Protein AF-A0A0Q4RN86-F1 (afdb_monomer_lite)

Radius of gyration: 19.54 Å; chains: 1; bounding box: 52×30×56 Å

Secondary structure (DSSP, 8-state):
--TT----------TT-BHHHHHHHTSSEEE-GGG-EEEETTEEPBTTEEEEEEETTEEE-GGGGGSBPPTT--EEEEEEE---S---THHHHHHHGGGS--

pLDDT: mean 82.55, std 17.17, range [42.81, 96.62]

Sequence (102 aa):
MFPNVTQAYRVIHRIGMTIYQALWETGVVRFGFNGQITSISGIPIGGNISYLLRLNGRVIPSTLLSFPLQRNDAVALELIYSPSGRQSDEDLADISDVTQQS

Structure (mmCIF, N/CA/C/O backbone):
data_AF-A0A0Q4RN86-F1
#
_entry.id   AF-A0A0Q4RN86-F1
#
loop_
_atom_site.group_PDB
_atom_site.id
_atom_site.type_symbol
_atom_site.label_atom_id
_atom_site.label_alt_id
_atom_site.label_comp_id
_atom_site.label_asym_id
_atom_site.label_entity_id
_atom_site.label_seq_id
_atom_site.pdbx_PDB_ins_code
_atom_site.Cartn_x
_atom_site.Cartn_y
_atom_site.Cartn_z
_atom_site.occupancy
_atom_site.B_iso_or_equiv
_atom_site.auth_seq_id
_atom_site.auth_comp_id
_atom_site.auth_asym_id
_atom_site.auth_atom_id
_atom_site.pdbx_PDB_model_num
ATOM 1 N N . MET A 1 1 ? 0.248 -0.854 19.070 1.00 46.03 1 MET A N 1
ATOM 2 C CA . MET A 1 1 ? 1.053 -1.803 18.268 1.00 46.03 1 MET A CA 1
ATOM 3 C C . MET A 1 1 ? 0.163 -2.997 17.970 1.00 46.03 1 MET A C 1
ATOM 5 O O . MET A 1 1 ? -0.503 -3.433 18.897 1.00 46.03 1 MET A O 1
ATOM 9 N N . PHE A 1 2 ? 0.082 -3.473 16.726 1.00 51.66 2 PHE A N 1
ATOM 10 C CA . PHE A 1 2 ? -0.694 -4.674 16.387 1.00 51.66 2 PHE A CA 1
ATOM 11 C C . PHE A 1 2 ? 0.214 -5.913 16.490 1.00 51.66 2 PHE A C 1
ATOM 13 O O . PHE A 1 2 ? 0.989 -6.160 15.563 1.00 51.66 2 PHE A O 1
ATOM 20 N N . PRO A 1 3 ? 0.196 -6.671 17.604 1.00 42.81 3 PRO A N 1
ATOM 21 C CA . PRO A 1 3 ? 0.940 -7.925 17.686 1.00 42.81 3 PRO A CA 1
ATOM 22 C C . PRO A 1 3 ? 0.416 -8.913 16.627 1.00 42.81 3 PRO A C 1
ATOM 24 O O . PRO A 1 3 ? -0.789 -8.990 16.401 1.00 42.81 3 PRO A O 1
ATOM 27 N N . ASN A 1 4 ? 1.321 -9.667 15.990 1.00 50.81 4 ASN A N 1
ATOM 28 C CA . ASN A 1 4 ? 1.058 -10.723 14.988 1.00 50.81 4 ASN A CA 1
ATOM 29 C C . ASN A 1 4 ? 0.745 -10.309 13.533 1.00 50.81 4 ASN A C 1
ATOM 31 O O . ASN A 1 4 ? 0.390 -11.179 12.743 1.00 50.81 4 ASN A O 1
ATOM 35 N N . VAL A 1 5 ? 0.915 -9.041 13.130 1.00 59.19 5 VAL A N 1
ATOM 36 C CA . VAL A 1 5 ? 0.718 -8.631 11.711 1.00 59.19 5 VAL A CA 1
ATOM 37 C C . VAL A 1 5 ? 2.035 -8.457 10.940 1.00 59.19 5 VAL A C 1
ATOM 39 O O . VAL A 1 5 ? 2.044 -8.261 9.725 1.00 59.19 5 VAL A O 1
ATOM 42 N N . THR A 1 6 ? 3.178 -8.574 11.617 1.00 68.12 6 THR A N 1
ATOM 43 C CA . THR A 1 6 ? 4.488 -8.508 10.961 1.00 68.12 6 THR A CA 1
ATOM 44 C C . THR A 1 6 ? 4.790 -9.832 10.269 1.00 68.12 6 THR A C 1
ATOM 46 O O . THR A 1 6 ? 5.377 -10.730 10.866 1.00 68.12 6 THR A O 1
ATOM 49 N N . GLN A 1 7 ? 4.398 -9.939 9.001 1.00 80.25 7 GLN A N 1
ATOM 50 C CA . GLN A 1 7 ? 4.665 -11.105 8.167 1.00 80.25 7 GLN A CA 1
ATOM 51 C C . GLN A 1 7 ? 5.486 -10.708 6.940 1.00 80.25 7 GLN A C 1
ATOM 53 O O . GLN A 1 7 ? 5.125 -9.792 6.201 1.00 80.25 7 GLN A O 1
ATOM 58 N N . ALA A 1 8 ? 6.598 -11.410 6.720 1.00 82.56 8 ALA A N 1
ATOM 59 C CA . ALA A 1 8 ? 7.449 -11.209 5.555 1.00 82.56 8 ALA A CA 1
ATOM 60 C C . ALA A 1 8 ? 7.056 -12.173 4.429 1.00 82.56 8 ALA A C 1
ATOM 62 O O . ALA A 1 8 ? 6.923 -13.377 4.648 1.00 82.56 8 ALA A O 1
ATOM 63 N N . TYR A 1 9 ? 6.933 -11.647 3.211 1.00 83.12 9 TYR A N 1
ATOM 64 C CA . TYR A 1 9 ? 6.647 -12.422 2.005 1.00 83.12 9 TYR A CA 1
ATOM 65 C C . TYR A 1 9 ? 7.796 -12.279 1.012 1.00 83.12 9 TYR A C 1
ATOM 67 O O . TYR A 1 9 ? 8.357 -11.195 0.848 1.00 83.12 9 TYR A O 1
ATOM 75 N N . ARG A 1 10 ? 8.141 -13.374 0.330 1.00 86.69 10 ARG A N 1
ATOM 76 C CA . ARG A 1 10 ? 9.054 -13.342 -0.817 1.00 86.69 10 ARG A CA 1
ATOM 77 C C . ARG A 1 10 ? 8.230 -13.387 -2.090 1.00 86.69 10 ARG A C 1
ATOM 79 O O . ARG A 1 10 ? 7.462 -14.321 -2.291 1.00 86.69 10 ARG A O 1
ATOM 86 N N . VAL A 1 11 ? 8.426 -12.388 -2.938 1.00 87.06 11 VAL A N 1
ATOM 87 C CA . VAL A 1 11 ? 7.738 -12.255 -4.220 1.00 87.06 11 VAL A CA 1
ATOM 88 C C . VAL A 1 11 ? 8.762 -12.405 -5.339 1.00 87.06 11 VAL A C 1
ATOM 90 O O . VAL A 1 11 ? 9.890 -11.918 -5.226 1.00 87.06 11 VAL A O 1
ATOM 93 N N . ILE A 1 12 ? 8.399 -13.118 -6.406 1.00 87.19 12 ILE A N 1
ATOM 94 C CA . ILE A 1 12 ? 9.281 -13.284 -7.562 1.00 87.19 12 ILE A CA 1
ATOM 95 C C . ILE A 1 12 ? 9.295 -11.964 -8.329 1.00 87.19 12 ILE A C 1
ATOM 97 O O . ILE A 1 12 ? 8.285 -11.554 -8.891 1.00 87.19 12 ILE A O 1
ATOM 101 N N . HIS A 1 13 ? 10.453 -11.306 -8.371 1.00 88.06 13 HIS A N 1
ATOM 102 C CA . HIS A 1 13 ? 10.609 -10.065 -9.126 1.00 88.06 13 HIS A CA 1
ATOM 103 C C . HIS A 1 13 ? 10.467 -10.310 -10.632 1.00 88.06 13 HIS A C 1
ATOM 105 O O . HIS A 1 13 ? 11.089 -11.219 -11.189 1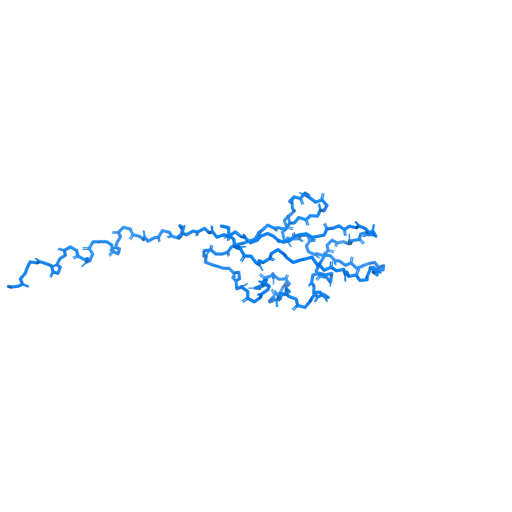.00 88.06 13 HIS A O 1
ATOM 111 N N . ARG A 1 14 ? 9.678 -9.457 -11.291 1.00 90.88 14 ARG A N 1
ATOM 112 C CA . ARG A 1 14 ? 9.522 -9.404 -12.749 1.00 90.88 14 ARG A CA 1
ATOM 113 C C . ARG A 1 14 ? 9.920 -8.017 -13.250 1.00 90.88 14 ARG A C 1
ATOM 115 O O . ARG A 1 14 ? 9.753 -7.020 -12.552 1.00 90.88 14 ARG A O 1
ATOM 122 N N . ILE A 1 15 ? 10.451 -7.932 -14.468 1.00 88.00 15 ILE A N 1
ATOM 123 C CA . ILE A 1 15 ? 10.824 -6.640 -15.065 1.00 88.00 15 ILE A CA 1
ATOM 124 C C . ILE A 1 15 ? 9.573 -5.762 -15.192 1.00 88.00 15 ILE A C 1
ATOM 126 O O . ILE A 1 15 ? 8.544 -6.220 -15.681 1.00 88.00 15 ILE A O 1
ATOM 130 N N . GLY A 1 16 ? 9.672 -4.508 -14.739 1.00 90.69 16 GLY A N 1
ATOM 131 C CA . GLY A 1 16 ? 8.557 -3.555 -14.741 1.00 90.69 16 GLY A CA 1
ATOM 132 C C . GLY A 1 16 ? 7.539 -3.759 -13.615 1.00 90.69 16 GLY A C 1
ATOM 133 O O . GLY A 1 16 ? 6.541 -3.046 -13.578 1.00 90.69 16 GLY A O 1
ATOM 134 N N . MET A 1 17 ? 7.785 -4.701 -12.698 1.00 94.25 17 MET A N 1
ATOM 135 C CA . MET A 1 17 ? 6.909 -4.955 -11.560 1.00 94.25 17 MET A CA 1
ATOM 136 C C . MET A 1 17 ? 6.842 -3.747 -10.631 1.00 94.25 17 MET A C 1
ATOM 138 O O . MET A 1 17 ? 7.877 -3.230 -10.219 1.00 94.25 17 MET A O 1
ATOM 142 N N . THR A 1 18 ? 5.638 -3.310 -10.282 1.00 96.06 18 THR A N 1
ATOM 143 C CA . THR A 1 18 ? 5.426 -2.157 -9.396 1.00 96.06 18 THR A CA 1
ATOM 144 C C . THR A 1 18 ? 5.243 -2.568 -7.938 1.00 96.06 18 THR A C 1
ATOM 146 O O . THR A 1 18 ? 4.987 -3.736 -7.631 1.00 96.06 18 THR A O 1
ATOM 149 N N . ILE A 1 19 ? 5.316 -1.595 -7.024 1.00 96.12 19 ILE A N 1
ATOM 150 C CA . ILE A 1 19 ? 4.982 -1.797 -5.604 1.00 96.12 19 ILE A CA 1
ATOM 151 C C . ILE A 1 19 ? 3.577 -2.395 -5.460 1.00 96.12 19 ILE A C 1
ATOM 153 O O . ILE A 1 19 ? 3.393 -3.366 -4.729 1.00 96.12 19 ILE A O 1
ATOM 157 N N . TYR A 1 20 ? 2.601 -1.860 -6.198 1.00 95.38 20 TYR A N 1
ATOM 158 C CA . TYR A 1 20 ? 1.232 -2.368 -6.246 1.00 95.38 20 TYR A CA 1
ATOM 159 C C . TYR A 1 20 ? 1.199 -3.857 -6.590 1.00 95.38 20 TYR A C 1
ATOM 161 O O . TYR A 1 20 ? 0.595 -4.641 -5.865 1.00 95.38 20 TYR A O 1
ATOM 169 N N . GLN A 1 21 ? 1.874 -4.258 -7.671 1.00 94.88 21 GLN A N 1
ATOM 170 C CA . GLN A 1 21 ? 1.871 -5.647 -8.132 1.00 94.88 21 GLN A CA 1
ATOM 171 C C . GLN A 1 21 ? 2.553 -6.576 -7.128 1.00 94.88 21 GLN A C 1
ATOM 173 O O . GLN A 1 21 ? 2.048 -7.664 -6.872 1.00 94.88 21 GLN A O 1
ATOM 178 N N . ALA A 1 22 ? 3.651 -6.144 -6.505 1.00 94.69 22 ALA A N 1
ATOM 179 C CA . ALA A 1 22 ? 4.309 -6.936 -5.472 1.00 94.69 22 ALA A CA 1
ATOM 180 C C . ALA A 1 22 ? 3.446 -7.137 -4.232 1.00 94.69 22 ALA A C 1
ATOM 182 O O . ALA A 1 22 ? 3.348 -8.256 -3.736 1.00 94.69 22 ALA A O 1
ATOM 183 N N . LEU A 1 23 ? 2.771 -6.087 -3.767 1.00 94.94 23 LEU A N 1
ATOM 184 C CA . LEU A 1 23 ? 1.826 -6.190 -2.659 1.00 94.94 23 LEU A CA 1
ATOM 185 C C . LEU A 1 23 ? 0.610 -7.047 -3.035 1.00 94.94 23 LEU A C 1
ATOM 187 O O . LEU A 1 23 ? 0.165 -7.853 -2.222 1.00 94.94 23 LEU A O 1
ATOM 191 N N . TRP A 1 24 ? 0.110 -6.934 -4.266 1.00 94.19 24 TRP A N 1
ATOM 192 C CA . TRP A 1 24 ? -0.977 -7.768 -4.781 1.00 94.19 24 TRP A CA 1
ATOM 193 C C . TRP A 1 24 ? -0.603 -9.257 -4.806 1.00 94.19 24 TRP A C 1
ATOM 195 O O . TRP A 1 24 ? -1.386 -10.091 -4.356 1.00 94.19 24 TRP A O 1
ATOM 205 N N . GLU A 1 25 ? 0.606 -9.602 -5.267 1.00 94.00 25 GLU A N 1
ATOM 206 C CA . GLU A 1 25 ? 1.088 -10.991 -5.327 1.00 94.00 25 GLU A CA 1
ATOM 207 C C . GLU A 1 25 ? 1.192 -11.659 -3.945 1.00 94.00 25 GLU A C 1
ATOM 209 O O . GLU A 1 25 ? 1.108 -12.882 -3.857 1.00 94.00 25 GLU A O 1
ATOM 214 N N . THR A 1 26 ? 1.304 -10.890 -2.853 1.00 92.56 26 THR A N 1
ATOM 215 C CA . THR A 1 26 ? 1.272 -11.462 -1.491 1.00 92.56 26 THR A CA 1
ATOM 216 C C . THR A 1 26 ? -0.088 -12.056 -1.114 1.00 92.56 26 THR A C 1
ATOM 218 O O . THR A 1 26 ? -0.171 -12.851 -0.180 1.00 92.56 26 THR A O 1
ATOM 221 N N . GLY A 1 27 ? -1.171 -11.635 -1.777 1.00 92.56 27 GLY A N 1
ATOM 222 C CA . GLY A 1 27 ? -2.544 -12.036 -1.463 1.00 92.56 27 GLY A CA 1
ATOM 223 C C . GLY A 1 27 ? -3.109 -11.472 -0.152 1.00 92.56 27 GLY A C 1
ATOM 224 O O . GLY A 1 27 ? -4.310 -11.608 0.096 1.00 92.56 27 GLY A O 1
ATOM 225 N N . VAL A 1 28 ? -2.291 -10.814 0.678 1.00 92.69 28 VAL A N 1
ATOM 226 C CA . VAL A 1 28 ? -2.732 -10.258 1.967 1.00 92.69 28 VAL A CA 1
ATOM 227 C C . VAL A 1 28 ? -3.151 -8.798 1.899 1.00 92.69 28 VAL A C 1
ATOM 229 O O . VAL A 1 28 ? -3.841 -8.327 2.802 1.00 92.69 28 VAL A O 1
ATOM 232 N N . VAL A 1 29 ? -2.763 -8.083 0.845 1.00 95.00 29 VAL A N 1
ATOM 233 C CA . VAL A 1 29 ? -3.168 -6.694 0.620 1.00 95.00 29 VAL A CA 1
ATOM 234 C C . VAL A 1 29 ? -4.345 -6.671 -0.343 1.00 95.00 29 VAL A C 1
ATOM 236 O O . VAL A 1 29 ? -4.268 -7.211 -1.447 1.00 95.00 29 VAL A O 1
ATOM 239 N N . ARG A 1 30 ? -5.448 -6.043 0.069 1.00 95.81 30 ARG A N 1
ATOM 240 C CA . ARG A 1 30 ? -6.591 -5.783 -0.809 1.00 95.81 30 ARG A CA 1
ATOM 241 C C . ARG A 1 30 ? -6.567 -4.338 -1.262 1.00 95.81 30 ARG A C 1
ATOM 243 O O . ARG A 1 30 ? -6.212 -3.431 -0.508 1.00 95.81 30 ARG A O 1
ATOM 250 N N . PHE A 1 31 ? -6.995 -4.151 -2.500 1.00 95.56 31 PHE A N 1
ATOM 251 C CA . PHE A 1 31 ? -7.085 -2.850 -3.129 1.00 95.56 31 PHE A CA 1
ATOM 252 C C . PHE A 1 31 ? -8.531 -2.563 -3.512 1.00 95.56 31 PHE A C 1
ATOM 254 O O . PHE A 1 31 ? -9.274 -3.464 -3.900 1.00 95.56 31 PHE A O 1
ATOM 261 N N . GLY A 1 32 ? -8.922 -1.305 -3.372 1.00 92.12 32 GLY A N 1
ATOM 262 C CA . GLY A 1 32 ? -10.210 -0.790 -3.806 1.00 92.12 32 GLY A CA 1
ATOM 263 C C . GLY A 1 32 ? -10.124 -0.106 -5.165 1.00 92.12 32 GLY A C 1
ATOM 264 O O . GLY A 1 32 ? -9.166 -0.269 -5.926 1.00 92.12 32 GLY A O 1
ATOM 265 N N . PHE A 1 33 ? -11.138 0.710 -5.440 1.00 85.50 33 PHE A N 1
ATOM 266 C CA . PHE A 1 33 ? -11.175 1.557 -6.625 1.00 85.50 33 PHE A CA 1
ATOM 267 C C . PHE A 1 33 ? -9.946 2.486 -6.676 1.00 85.50 33 PHE A C 1
ATOM 269 O O . PHE A 1 33 ? -9.443 2.916 -5.638 1.00 85.50 33 PHE A O 1
ATOM 276 N N . ASN A 1 34 ? -9.431 2.759 -7.880 1.00 85.06 34 ASN A N 1
ATOM 277 C CA . ASN A 1 34 ? -8.218 3.557 -8.129 1.00 85.06 34 ASN A CA 1
ATOM 278 C C . ASN A 1 34 ? -6.909 3.031 -7.503 1.00 85.06 34 ASN A C 1
ATOM 280 O O . ASN A 1 34 ? -5.924 3.763 -7.437 1.00 85.06 34 ASN A O 1
ATOM 284 N N . GLY A 1 35 ? -6.861 1.772 -7.057 1.00 86.50 35 GLY A N 1
ATOM 285 C CA . GLY A 1 35 ? -5.629 1.169 -6.538 1.00 86.50 35 GLY A CA 1
ATOM 286 C C . GLY A 1 35 ? -5.267 1.595 -5.113 1.00 86.50 35 GLY A C 1
ATOM 287 O O . GLY A 1 35 ? -4.137 1.378 -4.680 1.00 86.50 35 GLY A O 1
ATOM 288 N N . GLN A 1 36 ? -6.214 2.169 -4.365 1.00 92.00 36 GLN A N 1
ATOM 289 C CA . GLN A 1 36 ? -6.038 2.454 -2.940 1.00 92.00 36 GLN A CA 1
ATOM 290 C C . GLN A 1 36 ? -6.002 1.157 -2.120 1.00 92.00 36 GLN A C 1
ATOM 292 O O . GLN A 1 36 ? -6.795 0.249 -2.372 1.00 92.00 36 GLN A O 1
ATOM 297 N N . ILE A 1 37 ? -5.124 1.064 -1.119 1.00 94.56 37 ILE A N 1
ATOM 298 C CA . ILE A 1 37 ? -5.116 -0.069 -0.181 1.00 94.56 37 ILE A CA 1
ATOM 299 C C . ILE A 1 37 ? -6.340 0.036 0.734 1.00 94.56 37 ILE A C 1
ATOM 301 O O . ILE A 1 37 ? -6.515 1.043 1.417 1.00 94.56 37 ILE A O 1
ATOM 305 N N . THR A 1 38 ? -7.171 -1.006 0.755 1.00 95.56 38 THR A N 1
ATOM 306 C CA . THR A 1 38 ? -8.398 -1.075 1.568 1.00 95.56 38 THR A CA 1
ATOM 307 C C . THR A 1 38 ? -8.282 -2.035 2.741 1.00 95.56 38 THR A C 1
ATOM 309 O O . THR A 1 38 ? -8.966 -1.845 3.744 1.00 95.56 38 THR A O 1
ATOM 312 N N . SER A 1 39 ? -7.416 -3.047 2.658 1.00 94.88 39 SER A N 1
ATOM 313 C CA . SER A 1 39 ? -7.099 -3.895 3.807 1.00 94.8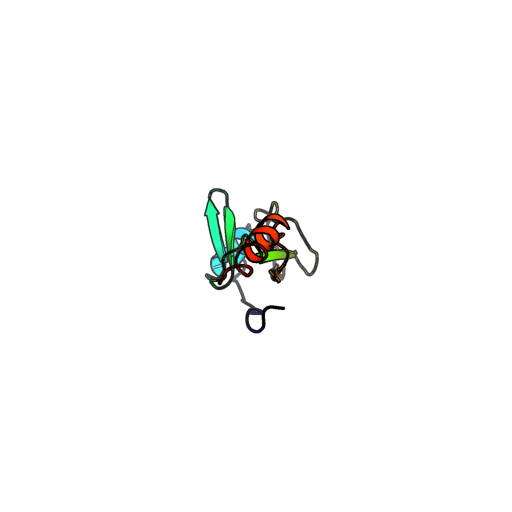8 39 SER A CA 1
ATOM 314 C C . SER A 1 39 ? -5.708 -4.510 3.719 1.00 94.88 39 SER A C 1
ATOM 316 O O . SER A 1 39 ? -5.161 -4.707 2.632 1.00 94.88 39 SER A O 1
ATOM 318 N N . ILE A 1 40 ? -5.137 -4.811 4.885 1.00 93.94 40 ILE A N 1
ATOM 319 C CA . ILE A 1 40 ? -3.829 -5.453 5.040 1.00 93.94 40 ILE A CA 1
ATOM 320 C C . ILE A 1 40 ? -3.998 -6.616 6.013 1.00 93.94 40 ILE A C 1
ATOM 322 O O . ILE A 1 40 ? -4.405 -6.421 7.154 1.00 93.94 40 ILE A O 1
ATOM 326 N N . SER A 1 41 ? -3.708 -7.837 5.563 1.00 90.81 41 SER A N 1
ATOM 327 C CA . SER A 1 41 ? -3.858 -9.063 6.359 1.00 90.81 41 SER A CA 1
ATOM 328 C C . SER A 1 41 ? -5.267 -9.237 6.952 1.00 90.81 41 SER A C 1
ATOM 330 O O . SER A 1 41 ? -5.432 -9.713 8.073 1.00 90.81 41 SER A O 1
ATOM 332 N N . GLY A 1 42 ? -6.293 -8.815 6.206 1.00 91.00 42 GLY A N 1
ATOM 333 C CA . GLY A 1 42 ? -7.695 -8.856 6.638 1.00 91.00 42 GLY A CA 1
ATOM 334 C C . GLY A 1 42 ? -8.135 -7.694 7.536 1.00 91.00 42 GLY A C 1
ATOM 335 O O . GLY A 1 42 ? -9.324 -7.582 7.817 1.00 91.00 42 GLY A O 1
ATOM 336 N N . ILE A 1 43 ? -7.227 -6.800 7.936 1.00 91.69 43 ILE A N 1
ATOM 337 C CA . ILE A 1 43 ? -7.553 -5.619 8.743 1.00 91.69 43 ILE A CA 1
ATOM 338 C C . ILE A 1 43 ? -7.944 -4.467 7.805 1.00 91.69 43 ILE A C 1
ATOM 340 O O . ILE A 1 43 ? -7.126 -4.087 6.959 1.00 91.69 43 ILE A O 1
ATOM 344 N N . PRO A 1 44 ? -9.167 -3.915 7.909 1.00 93.69 44 PRO A N 1
ATOM 345 C CA . PRO A 1 44 ? -9.604 -2.808 7.066 1.00 93.69 44 PRO A CA 1
ATOM 346 C C . PRO A 1 44 ? -8.843 -1.519 7.400 1.00 93.69 44 PRO A C 1
ATOM 348 O O . PRO A 1 44 ? -8.604 -1.209 8.566 1.00 93.69 44 PRO A O 1
ATOM 351 N N . ILE A 1 45 ? -8.480 -0.763 6.365 1.00 93.19 45 ILE A N 1
ATOM 352 C CA . ILE A 1 45 ? -7.871 0.564 6.493 1.00 93.19 45 ILE A CA 1
ATOM 353 C C . ILE A 1 45 ? -8.975 1.622 6.482 1.00 93.19 45 ILE A C 1
ATOM 355 O O . ILE A 1 45 ? -9.822 1.626 5.588 1.00 93.19 45 ILE A O 1
ATOM 359 N N . GLY A 1 46 ? -8.953 2.526 7.461 1.00 90.12 46 GLY A N 1
ATOM 360 C CA . GLY A 1 46 ? -9.972 3.551 7.680 1.00 90.12 46 GLY A CA 1
ATOM 361 C C . GLY A 1 46 ? -10.266 3.774 9.167 1.00 90.12 46 GLY A C 1
ATOM 362 O O . GLY A 1 46 ? -9.858 2.988 10.024 1.00 90.12 46 GLY A O 1
ATOM 363 N N . GLY A 1 47 ? -10.979 4.860 9.484 1.00 88.38 47 GLY A N 1
ATOM 364 C CA . GLY A 1 47 ? -11.281 5.244 10.868 1.00 88.38 47 GLY A CA 1
ATOM 365 C C . GLY A 1 47 ? -10.006 5.402 11.702 1.00 88.38 47 GLY A C 1
ATOM 366 O O . GLY A 1 47 ? -9.122 6.180 11.352 1.00 88.38 47 GLY A O 1
ATOM 367 N N . ASN A 1 48 ? -9.894 4.612 12.769 1.00 89.62 48 ASN A N 1
ATOM 368 C CA . ASN A 1 48 ? -8.750 4.619 13.686 1.00 89.62 48 ASN A CA 1
ATOM 369 C C . ASN A 1 48 ? -7.556 3.778 13.193 1.00 89.62 48 ASN A C 1
ATOM 371 O O . ASN A 1 48 ? -6.575 3.629 13.922 1.00 89.62 48 ASN A O 1
ATOM 375 N N . ILE A 1 49 ? -7.627 3.183 11.997 1.00 91.31 49 ILE A N 1
ATOM 376 C CA . ILE A 1 49 ? -6.570 2.333 11.436 1.00 91.31 49 ILE A CA 1
ATOM 377 C C . ILE A 1 49 ? -6.003 2.977 10.172 1.00 91.31 49 ILE A C 1
ATOM 379 O O . ILE A 1 49 ? -6.712 3.219 9.196 1.00 91.31 49 ILE A O 1
ATOM 383 N N . SER A 1 50 ? -4.694 3.202 10.175 1.00 92.56 50 SER A N 1
ATOM 384 C CA . SER A 1 50 ? -3.925 3.703 9.034 1.00 92.56 50 SER A CA 1
ATOM 385 C C . SER A 1 50 ? -2.688 2.834 8.792 1.00 92.56 50 SER A C 1
ATOM 387 O O . SER A 1 50 ? -2.476 1.833 9.482 1.00 92.56 50 SER A O 1
ATOM 389 N N . TYR A 1 51 ? -1.877 3.173 7.787 1.00 93.25 51 TYR A N 1
ATOM 390 C CA . TYR A 1 51 ? -0.629 2.466 7.510 1.00 93.25 51 TYR A CA 1
ATOM 391 C C . TYR A 1 51 ? 0.493 3.399 7.043 1.00 93.25 51 TYR A C 1
ATOM 393 O O . TYR A 1 51 ? 0.236 4.452 6.460 1.00 93.25 51 TYR A O 1
ATOM 401 N N . LEU A 1 52 ? 1.742 2.969 7.239 1.00 94.62 52 LEU A N 1
ATOM 402 C CA . LEU A 1 52 ? 2.915 3.523 6.561 1.00 94.62 52 LEU A CA 1
ATOM 403 C C . LEU A 1 52 ? 3.398 2.559 5.487 1.00 94.62 52 LEU A C 1
ATOM 405 O O . LEU A 1 52 ? 3.571 1.367 5.742 1.00 94.62 52 LEU A O 1
ATOM 409 N N . LEU A 1 53 ? 3.664 3.097 4.300 1.00 95.75 53 LEU A N 1
ATOM 410 C CA . LEU A 1 53 ? 4.348 2.390 3.228 1.00 95.75 53 LEU A CA 1
ATOM 411 C C . LEU A 1 53 ? 5.832 2.739 3.276 1.00 95.75 53 LEU A C 1
ATOM 413 O O . LEU A 1 53 ? 6.202 3.913 3.313 1.00 95.75 53 LEU A O 1
ATOM 417 N N . ARG A 1 54 ? 6.687 1.720 3.258 1.00 96.62 54 ARG A N 1
ATOM 418 C CA . ARG A 1 54 ? 8.138 1.881 3.213 1.00 96.62 54 ARG A CA 1
ATOM 419 C C . ARG A 1 54 ? 8.725 1.142 2.023 1.00 96.62 54 ARG A C 1
ATOM 421 O O . ARG A 1 54 ? 8.371 -0.007 1.780 1.00 96.62 54 ARG A O 1
ATOM 428 N N . LEU A 1 55 ? 9.670 1.783 1.348 1.00 96.38 55 LEU A N 1
ATOM 429 C CA . LEU A 1 55 ? 10.535 1.177 0.342 1.00 96.38 55 LEU A CA 1
ATOM 430 C C . LEU A 1 55 ? 11.976 1.252 0.843 1.00 96.38 55 LEU A C 1
ATOM 432 O O . LEU A 1 55 ? 12.477 2.339 1.132 1.00 96.38 55 LEU A O 1
ATOM 436 N N . ASN A 1 56 ? 12.628 0.100 0.995 1.00 95.06 56 ASN A N 1
ATOM 437 C CA . ASN A 1 56 ? 13.994 -0.021 1.512 1.00 95.06 56 ASN A CA 1
ATOM 438 C C . ASN A 1 56 ? 14.193 0.737 2.842 1.00 95.06 56 ASN A C 1
ATOM 440 O O . ASN A 1 56 ? 15.188 1.424 3.055 1.00 95.06 56 ASN A O 1
ATOM 444 N N . GLY A 1 57 ? 13.189 0.666 3.725 1.00 93.00 57 GLY A N 1
ATOM 445 C CA . GLY A 1 57 ? 13.173 1.337 5.032 1.00 93.00 57 GLY A CA 1
ATOM 446 C C . GLY A 1 57 ? 12.712 2.803 5.018 1.00 93.00 57 GLY A C 1
ATOM 447 O O . GLY A 1 57 ? 12.307 3.320 6.064 1.00 93.00 57 GLY A O 1
ATOM 448 N N . ARG A 1 58 ? 12.682 3.465 3.854 1.00 95.75 58 ARG A N 1
ATOM 449 C CA . ARG A 1 58 ? 12.222 4.854 3.707 1.00 95.75 58 ARG A CA 1
ATOM 450 C C . ARG A 1 58 ? 10.705 4.916 3.581 1.00 95.75 58 ARG A C 1
ATOM 452 O O . ARG A 1 58 ? 10.145 4.252 2.718 1.00 95.75 58 ARG A O 1
ATOM 459 N N . VAL A 1 59 ? 10.055 5.754 4.389 1.00 96.31 59 VAL A N 1
ATOM 460 C CA . VAL A 1 59 ? 8.617 6.034 4.250 1.00 96.31 59 VAL A CA 1
ATOM 461 C C . VAL A 1 59 ? 8.361 6.752 2.926 1.00 96.31 59 VAL A C 1
ATOM 463 O O . VAL A 1 59 ? 9.020 7.748 2.625 1.00 96.31 59 VAL A O 1
ATOM 466 N N . ILE A 1 60 ? 7.408 6.244 2.151 1.00 96.31 60 ILE A N 1
ATOM 467 C CA . ILE A 1 60 ? 6.976 6.814 0.876 1.00 96.31 60 ILE A CA 1
ATOM 468 C C . ILE A 1 60 ? 5.453 7.014 0.873 1.00 96.31 60 ILE A C 1
ATOM 470 O O . ILE A 1 60 ? 4.736 6.279 1.556 1.00 96.31 60 ILE A O 1
ATOM 474 N N . PRO A 1 61 ? 4.931 7.994 0.117 1.00 94.62 61 PRO A N 1
ATOM 475 C CA . PRO A 1 61 ? 3.491 8.171 -0.016 1.00 94.62 61 PRO A CA 1
ATOM 476 C C . PRO A 1 61 ? 2.857 7.021 -0.813 1.00 94.62 61 PRO A C 1
ATOM 478 O O . PRO A 1 61 ? 3.465 6.461 -1.726 1.00 94.62 61 PRO A O 1
ATOM 481 N N . SER A 1 62 ? 1.592 6.712 -0.514 1.00 91.62 62 SER A N 1
ATOM 482 C CA . SER A 1 62 ? 0.805 5.690 -1.223 1.00 91.62 62 SER A CA 1
ATOM 483 C C . SER A 1 62 ? 0.563 6.019 -2.701 1.00 91.62 62 SER A C 1
ATOM 485 O O . SER A 1 62 ? 0.283 5.129 -3.498 1.00 91.62 62 SER A O 1
ATOM 487 N N . THR A 1 63 ? 0.742 7.275 -3.111 1.00 91.44 63 THR A N 1
ATOM 488 C CA . THR A 1 63 ? 0.714 7.681 -4.524 1.00 91.44 63 THR A CA 1
ATOM 489 C C . THR A 1 63 ? 1.825 7.034 -5.356 1.00 91.44 63 THR A C 1
ATOM 491 O O . THR A 1 63 ? 1.712 6.978 -6.576 1.00 91.44 63 THR A O 1
ATOM 494 N N . LEU A 1 64 ? 2.873 6.496 -4.719 1.00 94.75 64 LEU A N 1
ATOM 495 C CA . LEU A 1 64 ? 3.964 5.780 -5.381 1.00 94.75 64 LEU A CA 1
ATOM 496 C C . LEU A 1 64 ? 3.728 4.270 -5.504 1.00 94.75 64 LEU A C 1
ATOM 498 O O . LEU A 1 64 ? 4.652 3.535 -5.834 1.00 94.75 64 LEU A O 1
ATOM 502 N N . LEU A 1 65 ? 2.504 3.773 -5.307 1.00 94.81 65 LEU A N 1
ATOM 503 C CA . LEU A 1 65 ? 2.190 2.359 -5.548 1.00 94.81 65 LEU A CA 1
ATOM 504 C C . LEU A 1 65 ? 2.472 1.913 -6.998 1.00 94.81 65 LEU A C 1
ATOM 506 O O . LEU A 1 65 ? 2.774 0.746 -7.235 1.00 94.81 65 LEU A O 1
ATOM 510 N N . SER A 1 66 ? 2.435 2.827 -7.969 1.00 94.44 66 SER A N 1
ATOM 511 C CA . SER A 1 66 ? 2.814 2.556 -9.362 1.00 94.44 66 SER A CA 1
ATOM 512 C C . SER A 1 66 ? 4.326 2.606 -9.623 1.00 94.44 66 SER A C 1
ATOM 514 O O . SER A 1 66 ? 4.749 2.363 -10.752 1.00 94.44 66 SER A O 1
ATOM 516 N N . PHE A 1 67 ? 5.150 2.925 -8.620 1.00 94.94 67 PHE A N 1
ATOM 517 C CA . PHE A 1 67 ? 6.600 3.000 -8.774 1.00 94.94 67 PHE A CA 1
ATOM 518 C C . PHE A 1 67 ? 7.188 1.609 -9.077 1.00 94.94 67 PHE A C 1
ATOM 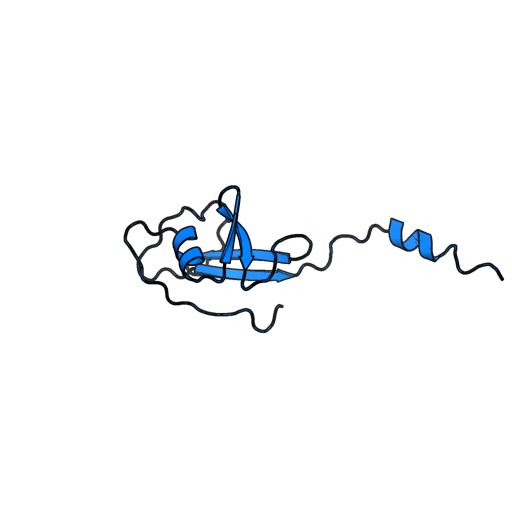520 O O . PHE A 1 67 ? 6.789 0.631 -8.432 1.00 94.94 67 PHE A O 1
ATOM 527 N N . PRO A 1 68 ? 8.113 1.489 -10.048 1.00 95.94 68 PRO A N 1
ATOM 528 C CA . PRO A 1 68 ? 8.730 0.215 -10.394 1.00 95.94 68 PRO A CA 1
ATOM 529 C C . PRO A 1 68 ? 9.724 -0.237 -9.320 1.00 95.94 68 PRO A C 1
ATOM 531 O O . PRO A 1 68 ? 10.555 0.539 -8.856 1.00 95.94 68 PRO A O 1
ATOM 534 N N . LEU A 1 69 ? 9.671 -1.518 -8.970 1.00 95.12 69 LEU A N 1
ATOM 535 C CA . LEU A 1 69 ? 10.615 -2.167 -8.071 1.00 95.12 69 LEU A CA 1
ATOM 536 C C . LEU A 1 69 ? 11.837 -2.684 -8.823 1.00 95.12 69 LEU A C 1
ATOM 538 O O . LEU A 1 69 ? 11.748 -3.224 -9.933 1.00 95.12 69 LEU A O 1
ATOM 542 N N . GLN A 1 70 ? 12.983 -2.591 -8.164 1.00 93.94 70 GLN A N 1
ATOM 543 C CA . GLN A 1 70 ? 14.217 -3.245 -8.562 1.00 93.94 70 GLN A CA 1
ATOM 544 C C . GLN A 1 70 ? 14.375 -4.596 -7.861 1.00 93.94 70 GLN A C 1
ATOM 546 O O . GLN A 1 70 ? 13.701 -4.932 -6.884 1.00 93.94 70 GLN A O 1
ATOM 551 N N . ARG A 1 71 ? 15.300 -5.409 -8.378 1.00 89.31 71 ARG A N 1
ATOM 552 C CA . ARG A 1 71 ? 15.672 -6.668 -7.732 1.00 89.31 71 ARG A CA 1
ATOM 553 C C . ARG A 1 71 ? 16.250 -6.365 -6.346 1.00 89.31 71 ARG A C 1
ATOM 555 O O . ARG A 1 71 ? 17.150 -5.543 -6.232 1.00 89.31 71 ARG A O 1
ATOM 562 N N . ASN A 1 72 ? 15.793 -7.113 -5.342 1.00 89.94 72 ASN A N 1
ATOM 563 C CA . ASN A 1 72 ? 16.164 -6.984 -3.925 1.00 89.94 72 ASN A CA 1
ATOM 564 C C . ASN A 1 72 ? 15.573 -5.773 -3.190 1.00 89.94 72 ASN A C 1
ATOM 566 O O . ASN A 1 72 ? 15.911 -5.581 -2.023 1.00 89.94 72 ASN A O 1
ATOM 570 N N . ASP A 1 73 ? 14.674 -5.008 -3.812 1.00 94.50 73 ASP A N 1
ATOM 571 C CA . ASP A 1 73 ? 13.906 -4.016 -3.066 1.00 94.50 73 ASP A CA 1
ATOM 572 C C . ASP A 1 73 ? 13.027 -4.690 -2.004 1.00 94.50 73 ASP A C 1
ATOM 574 O O . ASP A 1 73 ? 12.443 -5.756 -2.218 1.00 94.50 73 ASP A O 1
ATOM 578 N N . ALA A 1 74 ? 12.909 -4.032 -0.855 1.00 94.19 74 ALA A N 1
ATOM 579 C CA . ALA A 1 74 ? 12.056 -4.432 0.248 1.00 94.19 74 ALA A CA 1
ATOM 580 C C . ALA A 1 74 ? 10.914 -3.427 0.414 1.00 94.19 74 ALA A C 1
ATOM 582 O O . ALA A 1 74 ? 11.140 -2.248 0.695 1.00 94.19 74 ALA A O 1
ATOM 583 N N . VAL A 1 75 ? 9.680 -3.909 0.292 1.00 95.06 75 VAL A N 1
ATOM 584 C CA . VAL A 1 75 ? 8.473 -3.135 0.592 1.00 95.06 75 VAL A CA 1
ATOM 585 C C . VAL A 1 75 ? 7.943 -3.570 1.951 1.00 95.06 75 VAL A C 1
ATOM 587 O O . VAL A 1 75 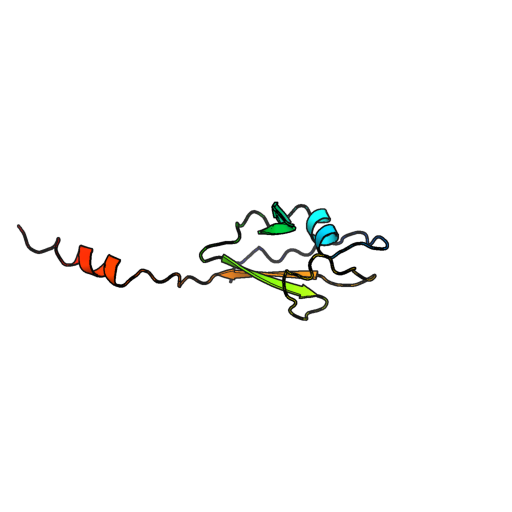? 7.787 -4.764 2.199 1.00 95.06 75 VAL A O 1
ATOM 590 N N . ALA A 1 76 ? 7.648 -2.610 2.822 1.00 93.94 76 ALA A N 1
ATOM 591 C CA . ALA A 1 76 ? 7.033 -2.869 4.116 1.00 93.94 76 ALA A CA 1
ATOM 592 C C . ALA A 1 76 ? 5.767 -2.029 4.300 1.00 93.94 76 ALA A C 1
ATOM 594 O O . ALA A 1 76 ? 5.715 -0.858 3.920 1.00 93.94 76 ALA A O 1
ATOM 595 N N . LEU A 1 77 ? 4.760 -2.653 4.907 1.00 93.69 77 LEU A N 1
ATOM 596 C CA . LEU A 1 77 ? 3.534 -2.016 5.361 1.00 93.69 77 LEU A CA 1
ATOM 597 C C . LEU A 1 77 ? 3.471 -2.124 6.882 1.00 93.69 77 LEU A C 1
ATOM 599 O O . LEU A 1 77 ? 3.573 -3.216 7.436 1.00 93.69 77 LEU A O 1
ATOM 603 N N . GLU A 1 78 ? 3.303 -0.991 7.547 1.00 91.19 78 GLU A N 1
ATOM 604 C CA . GLU A 1 78 ? 3.218 -0.902 9.002 1.00 91.19 78 GLU A CA 1
ATOM 605 C C . GLU A 1 78 ? 1.832 -0.386 9.382 1.00 91.19 78 GLU A C 1
ATOM 607 O O . GLU A 1 78 ? 1.478 0.727 9.004 1.00 91.19 78 GLU A O 1
ATOM 612 N N . LEU A 1 79 ? 1.040 -1.187 10.101 1.00 91.38 79 LEU A N 1
ATOM 613 C CA . LEU A 1 79 ? -0.282 -0.775 10.575 1.00 91.38 79 LEU A CA 1
ATOM 614 C C . LEU A 1 79 ? -0.170 0.122 11.808 1.00 91.38 79 LEU A C 1
ATOM 616 O O . LEU A 1 79 ? 0.471 -0.235 12.799 1.00 91.38 79 LEU A O 1
ATOM 620 N N . ILE A 1 80 ? -0.873 1.249 11.770 1.00 89.88 80 ILE A N 1
ATOM 621 C CA . ILE A 1 80 ? -0.959 2.216 12.862 1.00 89.88 80 ILE A CA 1
ATOM 622 C C . ILE A 1 80 ? -2.391 2.237 13.383 1.00 89.88 80 ILE A C 1
ATOM 624 O O . ILE A 1 80 ? -3.339 2.408 12.618 1.00 89.88 80 ILE A O 1
ATOM 628 N N . TYR A 1 81 ? -2.531 2.088 14.699 1.00 88.06 81 TYR A N 1
ATOM 629 C CA . TYR A 1 81 ? -3.785 2.321 15.407 1.00 88.06 81 TYR A CA 1
ATOM 630 C C . TYR A 1 81 ? -3.732 3.679 16.099 1.00 88.06 81 TYR A C 1
ATOM 632 O O . TYR A 1 81 ? -2.852 3.914 16.929 1.00 88.06 81 TYR A O 1
ATOM 640 N N . SER A 1 82 ? -4.688 4.542 15.782 1.00 86.44 82 SER A N 1
ATOM 641 C CA . SER A 1 82 ? -4.857 5.870 16.360 1.00 86.44 82 SER A CA 1
ATOM 642 C C . SER A 1 82 ? -6.240 5.935 17.012 1.00 86.44 82 SER A C 1
ATOM 644 O O . SER A 1 82 ? -7.211 6.235 16.325 1.00 86.44 82 SER A O 1
ATOM 646 N N . PRO A 1 83 ? -6.366 5.630 18.320 1.00 72.50 83 PRO A N 1
ATOM 647 C CA . PRO A 1 83 ? -7.662 5.552 19.006 1.00 72.50 83 PRO A CA 1
ATOM 648 C C . PRO A 1 83 ? -8.416 6.887 19.066 1.00 72.50 83 PRO A C 1
ATOM 650 O O . PRO A 1 83 ? -9.609 6.903 19.341 1.00 72.50 83 PRO A O 1
ATOM 653 N N . SER A 1 84 ? -7.738 8.002 18.801 1.00 64.31 84 SER A N 1
ATOM 654 C CA . SER A 1 84 ? -8.303 9.345 18.794 1.00 64.31 84 SER A CA 1
ATOM 655 C C . SER A 1 84 ? -8.938 9.694 17.441 1.00 64.31 84 SER A C 1
ATOM 657 O O . SER A 1 84 ? -8.477 10.598 16.744 1.00 64.31 84 SER A O 1
ATOM 659 N N . GLY A 1 85 ? -10.017 9.014 17.072 1.00 54.69 85 GLY A N 1
ATOM 660 C CA . GLY A 1 85 ? -11.142 9.771 16.532 1.00 54.69 85 GLY A CA 1
ATOM 661 C C . GLY A 1 85 ? -11.733 10.506 17.730 1.00 54.69 85 GLY A C 1
ATOM 662 O O . GLY A 1 85 ? -12.011 9.854 18.732 1.00 54.69 85 GLY A O 1
ATOM 663 N N . ARG A 1 86 ? -11.820 11.841 17.717 1.00 52.75 86 ARG A N 1
ATOM 664 C CA . ARG A 1 86 ? -12.520 12.568 18.788 1.00 52.75 86 ARG A CA 1
ATOM 665 C C . ARG A 1 86 ? -13.891 11.912 18.978 1.00 52.75 86 ARG A C 1
ATOM 667 O O . ARG A 1 86 ? -14.701 11.960 18.060 1.00 52.75 86 ARG A O 1
ATOM 674 N N . GLN A 1 87 ? -14.135 11.318 20.142 1.00 49.97 87 GLN A N 1
ATOM 67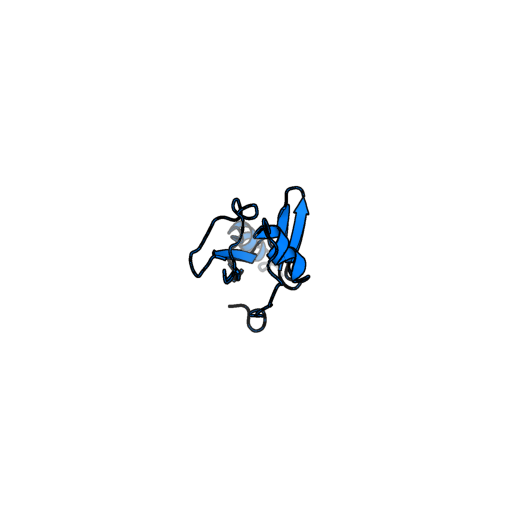5 C CA . GLN A 1 87 ? -15.470 11.405 20.716 1.00 49.97 87 GLN A CA 1
ATOM 676 C C . GLN A 1 87 ? -15.670 12.902 20.924 1.00 49.97 87 GLN A C 1
ATOM 678 O O . GLN A 1 87 ? -14.847 13.540 21.586 1.00 49.97 87 GLN A O 1
ATOM 683 N N . SER A 1 88 ? -16.621 13.495 20.215 1.00 49.34 88 SER A N 1
ATOM 684 C CA . SER A 1 88 ? -16.987 14.882 20.457 1.00 49.34 88 SER A CA 1
ATOM 685 C C . SER A 1 88 ? -17.368 14.999 21.932 1.00 49.34 88 SER A C 1
ATOM 687 O O . SER A 1 88 ? -18.072 14.131 22.441 1.00 49.34 88 SER A O 1
ATOM 689 N N . ASP A 1 89 ? -16.959 16.071 22.612 1.00 54.94 89 ASP A N 1
ATOM 690 C CA . ASP A 1 89 ? -17.414 16.372 23.983 1.00 54.94 89 ASP A CA 1
ATOM 691 C C . ASP A 1 89 ? -18.963 16.437 24.088 1.00 54.94 89 ASP A C 1
ATOM 693 O O . ASP A 1 89 ? -19.524 16.429 25.180 1.00 54.94 89 ASP A O 1
ATOM 697 N N . GLU A 1 90 ? -19.653 16.446 22.943 1.00 54.50 90 GLU A N 1
ATOM 698 C CA . GLU A 1 90 ? -21.102 16.329 22.760 1.00 54.50 90 GLU A CA 1
ATOM 699 C C . GLU A 1 90 ? -21.673 14.973 23.230 1.00 54.50 90 GLU A C 1
ATOM 701 O O . GLU A 1 90 ? -22.748 14.964 23.821 1.00 54.50 90 GLU A O 1
ATOM 706 N N . ASP A 1 91 ? -20.952 13.850 23.084 1.00 52.78 91 ASP A N 1
ATOM 707 C CA . ASP A 1 91 ? -21.424 12.525 23.548 1.00 52.78 91 ASP A CA 1
ATOM 708 C C . ASP A 1 91 ? -21.351 12.376 25.084 1.00 52.78 91 ASP A C 1
ATOM 710 O O . ASP A 1 91 ? -22.026 11.535 25.680 1.00 52.78 91 ASP A O 1
ATOM 714 N N . LEU A 1 92 ? -20.519 13.185 25.750 1.00 55.22 92 LEU A N 1
ATOM 715 C CA . LEU A 1 92 ? -20.337 13.164 27.207 1.00 55.22 92 LEU A CA 1
ATOM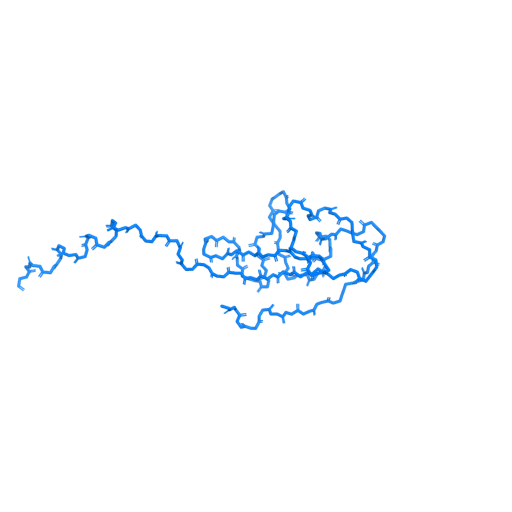 716 C C . LEU A 1 92 ? -21.378 14.016 27.947 1.00 55.22 92 LEU A C 1
ATOM 718 O O . LEU A 1 92 ? -21.625 13.768 29.128 1.00 55.22 92 LEU A O 1
ATOM 722 N N . ALA A 1 93 ? -21.999 14.987 27.270 1.00 59.03 93 ALA A N 1
ATOM 723 C CA . ALA A 1 93 ? -23.029 15.842 27.858 1.00 59.03 93 ALA A CA 1
ATOM 724 C C . ALA A 1 93 ? -24.379 15.115 28.030 1.00 59.03 93 ALA A C 1
ATOM 726 O O . ALA A 1 93 ? -25.118 15.417 28.967 1.00 59.03 93 ALA A O 1
ATOM 727 N N . ASP A 1 94 ? -24.664 14.107 27.198 1.00 57.06 94 ASP A N 1
ATOM 728 C CA . ASP A 1 94 ? -25.931 13.355 27.222 1.00 57.06 94 ASP A CA 1
ATOM 729 C C . ASP A 1 94 ? -26.045 12.368 28.401 1.00 57.06 94 ASP A C 1
ATOM 731 O O . ASP A 1 94 ? -27.140 11.960 28.786 1.00 57.06 94 ASP A O 1
ATOM 735 N N . ILE A 1 95 ? -24.924 11.983 29.021 1.00 57.03 95 ILE A N 1
ATOM 736 C CA . ILE A 1 95 ? -24.920 10.987 30.109 1.00 57.03 95 ILE A CA 1
ATOM 737 C C . ILE A 1 95 ? -25.116 11.657 31.481 1.00 57.03 95 ILE A C 1
ATOM 739 O O . ILE A 1 95 ? -25.575 11.018 32.431 1.00 57.03 95 ILE A O 1
ATOM 743 N N . SER A 1 96 ? -24.820 12.956 31.607 1.00 58.00 96 SER A N 1
ATOM 744 C CA . SER A 1 96 ? -25.000 13.690 32.867 1.00 58.00 96 SER A CA 1
ATOM 745 C C . SER A 1 96 ? -26.459 14.011 33.212 1.00 58.00 96 SER A C 1
ATOM 747 O O . SER A 1 96 ? -26.752 14.178 34.395 1.00 58.00 96 SER A O 1
ATOM 749 N N . ASP A 1 97 ? -27.377 14.033 32.239 1.00 54.81 97 ASP A N 1
ATOM 750 C CA . ASP A 1 97 ? -28.787 14.390 32.480 1.00 54.81 97 ASP A CA 1
ATOM 751 C C . ASP A 1 97 ? -29.671 13.208 32.929 1.00 54.81 97 ASP A C 1
ATOM 753 O O . ASP A 1 97 ? -30.767 13.407 33.447 1.00 54.81 97 ASP A O 1
ATOM 757 N N . VAL A 1 98 ? -29.201 11.960 32.817 1.00 58.03 98 VAL A N 1
ATOM 758 C CA . VAL A 1 98 ? -30.029 10.768 33.115 1.00 58.03 98 VAL A CA 1
ATOM 759 C C . VAL A 1 98 ? -29.920 10.302 34.580 1.00 58.03 98 VAL A C 1
ATOM 761 O O . VAL A 1 98 ? -30.605 9.369 34.987 1.00 58.03 98 VAL A O 1
ATOM 764 N N . THR A 1 99 ? -29.113 10.959 35.427 1.00 51.19 99 THR A N 1
ATOM 765 C CA . THR A 1 99 ? -28.891 10.506 36.824 1.00 51.19 99 THR A CA 1
ATOM 766 C C . THR A 1 99 ? -29.540 11.390 37.903 1.00 51.19 99 THR A C 1
ATOM 768 O O . THR A 1 99 ? -29.202 11.280 39.079 1.00 51.19 99 THR A O 1
ATOM 771 N N . GLN A 1 100 ? -30.511 12.241 37.555 1.00 51.03 100 GLN A N 1
ATOM 772 C CA . GLN A 1 100 ? -31.336 12.962 38.539 1.00 51.03 100 GLN A CA 1
ATOM 773 C C . GLN A 1 100 ? -32.833 12.790 38.264 1.00 51.03 100 GLN A C 1
ATOM 775 O O . GLN A 1 100 ? -33.467 13.696 37.743 1.00 51.03 100 GLN A O 1
ATOM 780 N N . GLN A 1 101 ? -33.375 11.622 38.617 1.00 42.94 101 GLN A N 1
ATOM 781 C CA . GLN A 1 101 ? -34.788 11.277 38.895 1.00 42.94 101 GLN A CA 1
ATOM 782 C C . GLN A 1 101 ? -34.843 9.741 38.760 1.00 42.94 101 GLN A C 1
ATOM 784 O O . GLN A 1 101 ? -34.530 9.224 37.699 1.00 42.94 101 GLN A O 1
ATOM 789 N N . SER A 1 102 ? -35.128 8.923 39.773 1.00 43.25 102 SER A N 1
ATOM 790 C CA . SER A 1 102 ? -36.023 9.035 40.931 1.00 43.25 102 SER A CA 1
ATOM 791 C C . SER A 1 102 ? -35.550 8.140 42.079 1.00 43.25 102 SER A C 1
ATOM 793 O O . SER A 1 102 ? -34.830 7.156 41.797 1.00 43.25 102 SER A O 1
#

Foldseek 3Di:
DDPPQPDDDDDDDDVQQFLLNRQVVVVQWDADPPRHTQGGNPHGDDDQKHKFKDKQNHTDDPVRRSPGDDPPIDIDIGIGGHPPPDPDVVVVVVVVVPPPDD